Protein AF-A0A3N7D9S9-F1 (afdb_monomer_lite)

pLDDT: mean 86.68, std 9.97, range [46.12, 95.38]

Radius of gyration: 13.09 Å; chains: 1; bounding box: 34×27×30 Å

Secondary structure (DSSP, 8-state):
-PPPPHHHHHHHHHHHHHHHGGGT-EEEEETTTEEEEE--TT---SSHHHHHHHHHHHHHHHT---SS-EEEEEE-SS-EEEEEEEPPPPGGGG-

Structure (mmCIF, N/CA/C/O backbone):
data_AF-A0A3N7D9S9-F1
#
_entry.id   AF-A0A3N7D9S9-F1
#
loop_
_atom_site.group_PDB
_atom_site.id
_atom_site.type_symbol
_atom_site.label_atom_id
_atom_site.label_alt_id
_atom_site.label_comp_id
_atom_site.label_asym_id
_atom_site.label_entity_id
_atom_site.label_seq_id
_atom_site.pdbx_PDB_ins_code
_atom_site.Cartn_x
_atom_site.Cartn_y
_atom_site.Cartn_z
_atom_site.occupancy
_atom_site.B_iso_or_equiv
_atom_site.auth_seq_id
_atom_site.auth_comp_id
_atom_site.auth_asym_id
_atom_site.auth_atom_id
_atom_site.pdbx_PDB_model_num
ATOM 1 N N . MET A 1 1 ? 1.285 7.368 17.384 1.00 58.84 1 MET A N 1
ATOM 2 C CA . MET A 1 1 ? 0.353 7.097 16.270 1.00 58.84 1 MET A CA 1
ATOM 3 C C . MET A 1 1 ? -0.915 6.494 16.847 1.00 58.84 1 MET A C 1
ATOM 5 O O . MET A 1 1 ? -0.811 5.582 17.662 1.00 58.84 1 MET A O 1
ATOM 9 N N . ALA A 1 2 ? -2.090 7.019 16.498 1.00 67.75 2 ALA A N 1
ATOM 10 C CA . ALA A 1 2 ? -3.350 6.362 16.845 1.00 67.75 2 ALA A CA 1
ATOM 11 C C . ALA A 1 2 ? -3.421 5.004 16.124 1.00 67.75 2 ALA A C 1
ATOM 13 O O . ALA A 1 2 ? -3.035 4.913 14.962 1.00 67.75 2 ALA A O 1
ATOM 14 N N . LYS A 1 3 ? -3.853 3.939 16.805 1.00 74.75 3 LYS A N 1
ATOM 15 C CA . LYS A 1 3 ? -3.939 2.599 16.205 1.00 74.75 3 LYS A CA 1
ATOM 16 C C . LYS A 1 3 ? -5.221 2.497 15.373 1.00 74.75 3 LYS A C 1
ATOM 18 O O . LYS A 1 3 ? -6.311 2.723 15.896 1.00 74.75 3 LYS A O 1
ATOM 23 N N . ILE A 1 4 ? -5.083 2.146 14.098 1.00 79.56 4 ILE A N 1
ATOM 24 C CA . ILE A 1 4 ? -6.190 1.738 13.234 1.00 79.56 4 ILE A CA 1
ATOM 25 C C . ILE A 1 4 ? -6.643 0.354 13.706 1.00 79.56 4 ILE A C 1
ATOM 27 O O . ILE A 1 4 ? -5.827 -0.476 14.115 1.00 79.56 4 ILE A O 1
ATOM 31 N N . THR A 1 5 ? -7.946 0.078 13.690 1.00 83.31 5 THR A N 1
ATOM 32 C CA . THR A 1 5 ? -8.408 -1.272 14.042 1.00 83.31 5 THR A CA 1
ATOM 33 C C . THR A 1 5 ? -7.905 -2.290 13.015 1.00 83.31 5 THR A C 1
ATOM 35 O O . THR A 1 5 ? -7.780 -1.983 11.830 1.00 83.31 5 THR A O 1
ATOM 38 N N . ALA A 1 6 ? -7.661 -3.535 13.436 1.00 81.56 6 ALA A N 1
ATOM 39 C CA . ALA A 1 6 ? -7.216 -4.590 12.519 1.00 81.56 6 ALA A CA 1
ATOM 40 C C . ALA A 1 6 ? -8.184 -4.782 11.331 1.00 81.56 6 ALA A C 1
ATOM 42 O O . ALA A 1 6 ? -7.748 -5.012 10.206 1.00 81.56 6 ALA A O 1
ATOM 43 N N . ASN A 1 7 ? -9.493 -4.608 11.559 1.00 83.75 7 ASN A N 1
ATOM 44 C CA . ASN A 1 7 ? -10.514 -4.680 10.510 1.00 83.75 7 ASN A CA 1
ATOM 45 C C . ASN A 1 7 ? -10.422 -3.527 9.504 1.00 83.75 7 ASN A C 1
ATOM 47 O O . ASN A 1 7 ? -10.564 -3.755 8.301 1.00 83.75 7 ASN A O 1
ATOM 51 N N . GLU A 1 8 ? -10.195 -2.297 9.969 1.00 84.31 8 GLU A N 1
ATOM 52 C CA . GLU A 1 8 ? -9.979 -1.152 9.083 1.00 84.31 8 GLU A CA 1
ATOM 53 C C . GLU A 1 8 ? -8.708 -1.361 8.255 1.00 84.31 8 GLU A C 1
ATOM 55 O O . GLU A 1 8 ? -8.779 -1.275 7.031 1.00 84.31 8 GLU A O 1
ATOM 60 N N . LEU A 1 9 ? -7.587 -1.736 8.886 1.00 87.50 9 LEU A N 1
ATOM 61 C CA . LEU A 1 9 ? -6.318 -1.995 8.196 1.00 87.50 9 LEU A CA 1
ATOM 62 C C . LEU A 1 9 ? -6.455 -3.110 7.145 1.00 87.50 9 LEU A C 1
ATOM 64 O O . LEU A 1 9 ? -6.031 -2.937 6.003 1.00 87.50 9 LEU A O 1
ATOM 68 N N . ALA A 1 10 ? -7.116 -4.219 7.489 1.00 88.00 10 ALA A N 1
ATOM 69 C CA . ALA A 1 10 ? -7.398 -5.306 6.553 1.00 88.00 10 ALA A CA 1
ATOM 70 C C . ALA A 1 10 ? -8.303 -4.859 5.391 1.00 88.00 10 ALA A C 1
ATOM 72 O O . ALA A 1 10 ? -8.107 -5.279 4.251 1.00 88.00 10 ALA A O 1
ATOM 73 N N . THR A 1 11 ? -9.273 -3.978 5.653 1.00 89.25 11 THR A N 1
ATOM 74 C CA . THR A 1 11 ? -10.148 -3.412 4.614 1.00 89.25 11 THR A CA 1
ATOM 75 C C . THR A 1 11 ? -9.367 -2.519 3.655 1.00 89.25 11 THR A C 1
ATOM 77 O O . THR A 1 11 ? -9.538 -2.640 2.439 1.00 89.25 11 THR A O 1
ATOM 80 N N . VAL A 1 12 ? -8.490 -1.656 4.182 1.00 89.62 12 VAL A N 1
ATOM 81 C CA . VAL A 1 12 ? -7.597 -0.816 3.370 1.00 89.62 12 VAL A CA 1
ATOM 82 C C . VAL A 1 12 ? -6.721 -1.702 2.490 1.00 89.62 12 VAL A C 1
ATOM 84 O O . VAL A 1 12 ? -6.725 -1.557 1.269 1.00 89.62 12 VAL A O 1
ATOM 87 N N . ALA A 1 13 ? -6.040 -2.675 3.093 1.00 92.06 13 ALA A N 1
ATOM 88 C CA . ALA A 1 13 ? -5.141 -3.572 2.383 1.00 92.06 13 ALA A CA 1
ATOM 89 C C . ALA A 1 13 ? -5.850 -4.397 1.309 1.00 92.06 13 ALA A C 1
ATOM 91 O O . ALA A 1 13 ? -5.330 -4.522 0.207 1.00 92.06 13 ALA A O 1
ATOM 92 N N . LYS A 1 14 ? -7.065 -4.893 1.573 1.00 92.94 14 LYS A N 1
ATOM 93 C CA . LYS A 1 14 ? -7.858 -5.628 0.577 1.00 92.94 14 LYS A CA 1
ATOM 94 C C . LYS A 1 14 ? -8.178 -4.772 -0.648 1.00 92.94 14 LYS A C 1
ATOM 96 O O . LYS A 1 14 ? -8.105 -5.265 -1.771 1.00 92.94 14 LYS A O 1
ATOM 101 N N . LYS A 1 15 ? -8.536 -3.501 -0.448 1.00 93.56 15 LYS A N 1
ATOM 102 C CA . LYS A 1 15 ? -8.800 -2.583 -1.563 1.00 93.56 15 LYS A CA 1
ATOM 103 C C . LYS A 1 15 ? -7.528 -2.263 -2.346 1.00 93.56 15 LYS A C 1
ATOM 105 O O . LYS A 1 15 ? -7.563 -2.282 -3.571 1.00 93.56 15 LYS A O 1
ATOM 110 N N . ILE A 1 16 ? -6.421 -2.013 -1.645 1.00 94.31 16 ILE A N 1
ATOM 111 C CA . ILE A 1 16 ? -5.119 -1.762 -2.277 1.00 94.31 16 ILE A CA 1
ATOM 112 C C . ILE A 1 16 ? -4.695 -2.976 -3.093 1.00 94.31 16 ILE A C 1
ATOM 114 O O . ILE A 1 16 ? -4.383 -2.819 -4.264 1.00 94.31 16 ILE A O 1
ATOM 118 N N . MET A 1 17 ? -4.783 -4.180 -2.525 1.00 94.88 17 MET A N 1
ATOM 119 C CA . MET A 1 17 ? -4.481 -5.435 -3.214 1.00 94.88 17 MET A CA 1
ATOM 120 C C . MET A 1 17 ? -5.285 -5.576 -4.509 1.00 94.88 17 MET A C 1
ATOM 122 O O . MET A 1 17 ? -4.717 -5.916 -5.538 1.00 94.88 17 MET A O 1
ATOM 126 N N . GLY A 1 18 ? -6.581 -5.248 -4.497 1.00 94.06 18 GLY A N 1
ATOM 127 C CA . GLY A 1 18 ? -7.402 -5.258 -5.711 1.00 94.06 18 GLY A CA 1
ATOM 128 C C . GLY A 1 18 ? -6.938 -4.270 -6.790 1.00 94.06 18 GLY A C 1
ATOM 129 O O . GLY A 1 18 ? -7.038 -4.579 -7.972 1.00 94.06 18 GLY A O 1
ATOM 130 N N . LEU A 1 19 ? -6.414 -3.104 -6.399 1.00 93.88 19 LEU A N 1
ATOM 131 C CA . LEU A 1 19 ? -5.893 -2.094 -7.325 1.00 93.88 19 LEU A CA 1
ATOM 132 C C . LEU A 1 19 ? -4.522 -2.477 -7.897 1.00 93.88 19 LEU A C 1
ATOM 134 O O . LEU A 1 19 ? -4.271 -2.264 -9.085 1.00 93.88 19 LEU A O 1
ATOM 138 N N . VAL A 1 20 ? -3.629 -2.991 -7.047 1.00 93.06 20 VAL A N 1
ATOM 139 C CA . VAL A 1 20 ? -2.217 -3.189 -7.398 1.00 93.06 20 VAL A CA 1
ATOM 140 C C . VAL A 1 20 ? -1.900 -4.581 -7.944 1.00 93.06 20 VAL A C 1
ATOM 142 O O . VAL A 1 20 ? -0.835 -4.765 -8.522 1.00 93.06 20 VAL A O 1
ATOM 145 N N . ALA A 1 21 ? -2.833 -5.537 -7.845 1.00 92.25 21 ALA A N 1
ATOM 146 C CA . ALA A 1 21 ? -2.660 -6.893 -8.373 1.00 92.25 21 ALA A CA 1
ATOM 147 C C . ALA A 1 21 ? -2.363 -6.934 -9.881 1.00 92.25 21 ALA A C 1
ATOM 149 O O . ALA A 1 21 ? -1.651 -7.818 -10.335 1.00 92.25 21 ALA A O 1
ATOM 150 N N . GLN A 1 22 ? -2.870 -5.973 -10.659 1.00 90.81 22 GLN A N 1
ATOM 151 C CA . GLN A 1 22 ? -2.581 -5.871 -12.098 1.00 90.81 22 GLN A CA 1
ATOM 152 C C . GLN A 1 22 ? -1.121 -5.500 -12.417 1.00 90.81 22 GLN A C 1
ATOM 154 O O . GLN A 1 22 ? -0.724 -5.550 -13.576 1.00 90.81 22 GLN A O 1
ATOM 159 N N . PHE A 1 23 ? -0.356 -5.082 -11.406 1.00 91.50 23 PHE A N 1
ATOM 160 C CA . PHE A 1 23 ? 1.054 -4.712 -11.512 1.00 91.50 23 PHE A CA 1
ATOM 161 C C . PHE A 1 23 ? 1.971 -5.725 -10.814 1.00 91.50 23 PHE A C 1
ATOM 163 O O . PHE A 1 23 ? 3.102 -5.377 -10.496 1.00 91.50 23 PHE A O 1
ATOM 170 N N . ASP A 1 24 ? 1.468 -6.923 -10.491 1.00 92.94 24 ASP A N 1
ATOM 171 C CA . ASP A 1 24 ? 2.210 -7.974 -9.777 1.00 92.94 24 ASP A CA 1
ATOM 172 C C . ASP A 1 24 ? 2.801 -7.523 -8.422 1.00 92.94 24 ASP A C 1
ATOM 174 O O . ASP A 1 24 ? 3.791 -8.065 -7.933 1.00 92.94 24 ASP A O 1
ATOM 178 N N . ILE A 1 25 ? 2.166 -6.535 -7.778 1.00 94.69 25 ILE A N 1
ATOM 179 C CA . ILE A 1 25 ? 2.545 -6.052 -6.445 1.00 94.69 25 ILE A CA 1
ATOM 180 C C . ILE A 1 25 ? 1.806 -6.865 -5.378 1.00 94.69 25 ILE A C 1
ATOM 182 O O . ILE A 1 25 ? 0.571 -6.875 -5.333 1.00 94.69 25 ILE A O 1
ATOM 186 N N . GLU A 1 26 ? 2.545 -7.480 -4.452 1.00 94.31 26 GLU A N 1
ATOM 187 C CA . GLU A 1 26 ? 1.937 -8.122 -3.281 1.00 94.31 26 GLU A CA 1
ATOM 188 C C . GLU A 1 26 ? 1.730 -7.123 -2.142 1.00 94.31 26 GLU A C 1
ATOM 190 O O . GLU A 1 26 ? 2.577 -6.272 -1.868 1.00 94.31 26 GLU A O 1
ATOM 195 N N . VAL A 1 27 ? 0.625 -7.275 -1.411 1.00 95.19 27 VAL A N 1
ATOM 196 C CA . VAL A 1 27 ? 0.293 -6.436 -0.255 1.00 95.19 27 VAL A CA 1
ATOM 197 C C . VAL A 1 27 ? 0.343 -7.269 1.017 1.00 95.19 27 VAL A C 1
ATOM 199 O O . VAL A 1 27 ? -0.343 -8.284 1.137 1.00 95.19 27 VAL A O 1
ATOM 202 N N . LYS A 1 28 ? 1.115 -6.811 2.001 1.00 93.06 28 LYS A N 1
ATOM 203 C CA . LYS A 1 28 ? 1.176 -7.375 3.353 1.00 93.06 28 LYS A CA 1
ATOM 204 C C . LYS A 1 28 ? 0.794 -6.301 4.365 1.00 93.06 28 LYS A C 1
ATOM 206 O O . LYS A 1 28 ? 1.000 -5.114 4.133 1.00 93.06 28 LYS A O 1
ATOM 211 N N . VAL A 1 29 ? 0.233 -6.716 5.495 1.00 91.81 29 VAL A N 1
ATOM 212 C CA . VAL A 1 29 ? -0.125 -5.812 6.596 1.00 91.81 29 VAL A CA 1
ATOM 213 C C . VAL A 1 29 ? 0.626 -6.191 7.855 1.00 91.81 29 VAL A C 1
ATOM 215 O O . VAL A 1 29 ? 0.825 -7.373 8.127 1.00 91.81 29 VAL A O 1
ATOM 218 N N . SER A 1 30 ? 1.013 -5.187 8.634 1.00 87.50 30 SER A N 1
ATOM 219 C CA . SER A 1 30 ? 1.571 -5.377 9.968 1.00 87.50 30 SER A CA 1
ATOM 220 C C . SER A 1 30 ? 0.983 -4.359 10.937 1.00 87.50 30 SER A C 1
ATOM 222 O O . SER A 1 30 ? 0.675 -3.223 10.574 1.00 87.50 30 SER A O 1
ATOM 224 N N . GLU A 1 31 ? 0.832 -4.769 12.193 1.00 82.50 31 GLU A N 1
ATOM 225 C CA . GLU A 1 31 ? 0.456 -3.854 13.265 1.00 82.50 31 GLU A CA 1
ATOM 226 C C . GLU A 1 31 ? 1.608 -2.874 13.589 1.00 82.50 31 GLU A C 1
ATOM 228 O O . GLU A 1 31 ? 2.775 -3.242 13.434 1.00 82.50 31 GLU A O 1
ATOM 233 N N . PRO A 1 32 ? 1.308 -1.649 14.074 1.00 79.50 32 PRO A N 1
ATOM 234 C CA . PRO A 1 32 ? -0.037 -1.116 14.293 1.00 79.50 32 PRO A CA 1
ATOM 235 C C . PRO A 1 32 ? -0.729 -0.647 13.004 1.00 79.50 32 PRO A C 1
ATOM 237 O O . PRO A 1 32 ? -1.899 -0.971 12.841 1.00 79.50 32 PRO A O 1
ATOM 240 N N . ASN A 1 33 ? -0.033 0.043 12.091 1.00 88.38 33 ASN A N 1
ATOM 241 C CA . ASN A 1 33 ? -0.621 0.676 10.900 1.00 88.38 33 ASN A CA 1
ATOM 242 C C . ASN A 1 33 ? 0.331 0.603 9.689 1.00 88.38 33 ASN A C 1
ATOM 244 O O . ASN A 1 33 ? 0.649 1.632 9.094 1.00 88.38 33 ASN A O 1
ATOM 248 N N . VAL A 1 34 ? 0.842 -0.582 9.353 1.00 92.19 34 VAL A N 1
ATOM 249 C CA . VAL A 1 34 ? 1.812 -0.741 8.259 1.00 92.19 34 VAL A CA 1
ATOM 250 C C . VAL A 1 34 ? 1.188 -1.510 7.098 1.00 92.19 34 VAL A C 1
ATOM 252 O O . VAL A 1 34 ? 0.637 -2.596 7.291 1.00 92.19 34 VAL A O 1
ATOM 255 N N . ILE A 1 35 ? 1.316 -0.965 5.888 1.00 93.81 35 ILE A N 1
ATOM 256 C CA . ILE A 1 35 ? 1.040 -1.640 4.617 1.00 93.81 35 ILE A CA 1
ATOM 257 C C . ILE A 1 35 ? 2.361 -1.788 3.876 1.00 93.81 35 ILE A C 1
ATOM 259 O O . ILE A 1 35 ? 2.963 -0.812 3.440 1.00 93.81 35 ILE A O 1
ATOM 263 N N . ALA A 1 36 ? 2.815 -3.023 3.735 1.00 94.81 36 ALA A N 1
ATOM 264 C CA . ALA A 1 36 ? 4.036 -3.339 3.026 1.00 94.81 36 ALA A CA 1
ATOM 265 C C . ALA A 1 36 ? 3.693 -3.798 1.599 1.00 94.81 36 ALA A C 1
ATOM 267 O O . ALA A 1 36 ? 2.844 -4.669 1.412 1.00 94.81 36 ALA A O 1
ATOM 268 N N . LEU A 1 37 ? 4.353 -3.211 0.605 1.00 95.38 37 LEU A N 1
ATOM 269 C CA . LEU A 1 37 ? 4.195 -3.497 -0.815 1.00 95.38 37 LEU A CA 1
ATOM 270 C C . LEU A 1 37 ? 5.464 -4.168 -1.338 1.00 95.38 37 LEU A C 1
ATOM 272 O O . LEU A 1 37 ? 6.535 -3.553 -1.327 1.00 95.38 37 LEU A O 1
ATOM 276 N N . LEU A 1 38 ? 5.336 -5.422 -1.777 1.00 95.25 38 LEU A N 1
ATOM 277 C CA . LEU A 1 38 ? 6.404 -6.123 -2.481 1.00 95.25 38 LEU A CA 1
ATOM 278 C C . LEU A 1 38 ? 6.374 -5.686 -3.941 1.00 95.25 38 LEU A C 1
ATOM 280 O O . LEU A 1 38 ? 5.405 -5.951 -4.650 1.00 95.25 38 LEU A O 1
ATOM 284 N N . ILE A 1 39 ? 7.425 -5.003 -4.364 1.00 94.94 39 ILE A N 1
ATOM 285 C CA . ILE A 1 39 ? 7.550 -4.421 -5.695 1.00 94.94 39 ILE A CA 1
ATOM 286 C C . ILE A 1 39 ? 8.288 -5.416 -6.595 1.00 94.94 39 ILE A C 1
ATOM 288 O O . ILE A 1 39 ? 9.346 -5.903 -6.184 1.00 94.94 39 ILE A O 1
ATOM 292 N N . PRO A 1 40 ? 7.767 -5.728 -7.794 1.00 93.75 40 PRO A N 1
ATOM 293 C CA . PRO A 1 40 ? 8.440 -6.637 -8.710 1.00 93.75 40 PRO A CA 1
ATOM 294 C C . PRO A 1 40 ? 9.723 -6.007 -9.273 1.00 93.75 40 PRO A C 1
ATOM 296 O O . PRO A 1 40 ? 9.908 -4.786 -9.269 1.00 93.75 40 PRO A O 1
ATOM 299 N N . ASP A 1 41 ? 10.649 -6.845 -9.737 1.00 89.69 41 ASP A N 1
ATOM 300 C CA . ASP A 1 41 ? 11.985 -6.397 -10.151 1.00 89.69 41 ASP A CA 1
ATOM 301 C C . ASP A 1 41 ? 11.976 -5.478 -11.380 1.00 89.69 41 ASP A C 1
ATOM 303 O O . ASP A 1 41 ? 12.860 -4.624 -11.521 1.00 89.69 41 ASP A O 1
ATOM 307 N N . ASP A 1 42 ? 10.965 -5.624 -12.235 1.00 89.19 42 ASP A N 1
ATOM 308 C CA . ASP A 1 42 ? 10.726 -4.831 -13.442 1.00 89.19 42 ASP A CA 1
ATOM 309 C C . ASP A 1 42 ? 10.114 -3.447 -13.157 1.00 89.19 42 ASP A C 1
ATOM 311 O O . ASP A 1 42 ? 10.100 -2.586 -14.039 1.00 89.19 42 ASP A O 1
ATOM 315 N N . MET A 1 43 ? 9.681 -3.189 -11.918 1.00 89.88 43 MET A N 1
ATOM 316 C CA . MET A 1 43 ? 9.200 -1.888 -11.466 1.00 89.88 43 MET A CA 1
ATOM 317 C C . MET A 1 43 ? 10.259 -1.164 -10.630 1.00 89.88 43 MET A C 1
ATOM 319 O O . MET A 1 43 ? 10.713 -1.651 -9.593 1.00 89.88 43 MET A O 1
ATOM 323 N N . SER A 1 44 ? 10.623 0.051 -11.038 1.00 86.38 44 SER A N 1
ATOM 324 C CA . SER A 1 44 ? 11.584 0.898 -10.324 1.00 86.38 44 SER A CA 1
ATOM 325 C C . SER A 1 44 ? 10.984 2.245 -9.938 1.00 86.38 44 SER A C 1
ATOM 327 O O . SER A 1 44 ? 10.363 2.915 -10.764 1.00 86.38 44 SER A O 1
ATOM 329 N N . PHE A 1 45 ? 11.255 2.687 -8.711 1.00 88.62 45 PHE A N 1
ATOM 330 C CA . PHE A 1 45 ? 11.025 4.067 -8.298 1.00 88.62 45 PHE A CA 1
ATOM 331 C C . PHE A 1 45 ? 12.314 4.868 -8.472 1.00 88.62 45 PHE A C 1
ATOM 333 O O . PHE A 1 45 ? 13.364 4.463 -7.981 1.00 88.62 45 PHE A O 1
ATOM 340 N N . ASN A 1 46 ? 12.232 5.999 -9.174 1.00 85.75 46 ASN A N 1
ATOM 341 C CA . ASN A 1 46 ? 13.404 6.832 -9.460 1.00 85.75 46 ASN A CA 1
ATOM 342 C C . ASN A 1 46 ? 13.924 7.561 -8.213 1.00 85.75 46 ASN A C 1
ATOM 344 O O . ASN A 1 46 ? 15.123 7.800 -8.093 1.00 85.75 46 ASN A O 1
ATOM 348 N N . ASP A 1 47 ? 13.021 7.933 -7.306 1.00 89.75 47 ASP A N 1
ATOM 349 C CA . ASP A 1 47 ? 13.324 8.664 -6.083 1.00 89.75 47 ASP A CA 1
ATOM 350 C C . ASP A 1 47 ? 12.213 8.493 -5.028 1.00 89.75 47 ASP A C 1
ATOM 352 O O . ASP A 1 47 ? 11.163 7.884 -5.261 1.00 89.75 47 ASP A O 1
ATOM 356 N N . GLN A 1 48 ? 12.443 9.074 -3.850 1.00 88.94 48 GLN A N 1
ATOM 357 C CA . GLN A 1 48 ? 11.490 9.079 -2.741 1.00 88.94 48 GLN A CA 1
A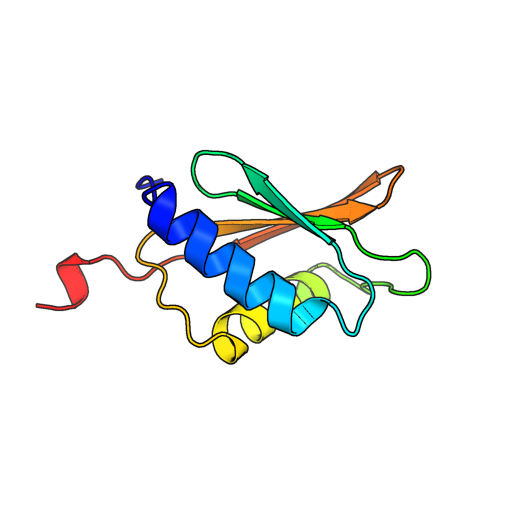TOM 358 C C . GLN A 1 48 ? 10.185 9.831 -3.069 1.00 88.94 48 GLN A C 1
ATOM 360 O O . GLN A 1 48 ? 9.132 9.520 -2.504 1.00 88.94 48 GLN A O 1
ATOM 365 N N . ALA A 1 49 ? 10.221 10.817 -3.972 1.00 91.00 49 ALA A N 1
ATOM 366 C CA . ALA A 1 49 ? 9.034 11.571 -4.362 1.00 91.00 49 ALA A CA 1
ATOM 367 C C . ALA A 1 49 ? 8.084 10.698 -5.196 1.00 91.00 49 ALA A C 1
ATOM 369 O O . ALA A 1 49 ? 6.877 10.722 -4.962 1.00 91.00 49 ALA A O 1
ATOM 370 N N . ALA A 1 50 ? 8.621 9.858 -6.083 1.00 91.56 50 ALA A N 1
ATOM 371 C CA . ALA A 1 50 ? 7.860 8.871 -6.840 1.00 91.56 50 ALA A CA 1
ATOM 372 C C . ALA A 1 50 ? 7.202 7.829 -5.921 1.00 91.56 50 ALA A C 1
ATOM 374 O O . ALA A 1 50 ? 6.028 7.513 -6.105 1.00 91.56 50 ALA A O 1
ATOM 375 N N . ILE A 1 51 ? 7.917 7.346 -4.897 1.00 92.56 51 ILE A N 1
ATOM 376 C CA . ILE A 1 51 ? 7.363 6.433 -3.878 1.00 92.56 51 ILE A CA 1
ATOM 377 C C . ILE A 1 51 ? 6.200 7.102 -3.128 1.00 92.56 51 ILE A C 1
ATOM 379 O O . ILE A 1 51 ? 5.130 6.515 -2.951 1.00 92.56 51 ILE A O 1
ATOM 383 N N . THR A 1 52 ? 6.394 8.357 -2.716 1.00 91.81 52 THR A N 1
ATOM 384 C CA . THR A 1 52 ? 5.385 9.145 -1.992 1.00 91.81 52 THR A CA 1
ATOM 385 C C . THR A 1 52 ? 4.139 9.378 -2.835 1.00 91.81 52 THR A C 1
ATOM 387 O O . THR A 1 52 ? 3.021 9.155 -2.365 1.00 91.81 52 THR A O 1
ATOM 390 N N . GLU A 1 53 ? 4.315 9.786 -4.090 1.00 92.19 53 GLU A N 1
ATOM 391 C CA . GLU A 1 53 ? 3.193 10.033 -4.988 1.00 92.19 53 GLU A CA 1
ATOM 392 C C . GLU A 1 53 ? 2.458 8.736 -5.328 1.00 92.19 53 GLU A C 1
ATOM 394 O O . GLU A 1 53 ? 1.230 8.723 -5.327 1.00 92.19 53 GLU A O 1
ATOM 399 N N . PHE A 1 54 ? 3.172 7.624 -5.520 1.00 92.75 54 PHE A N 1
ATOM 400 C CA . PHE A 1 54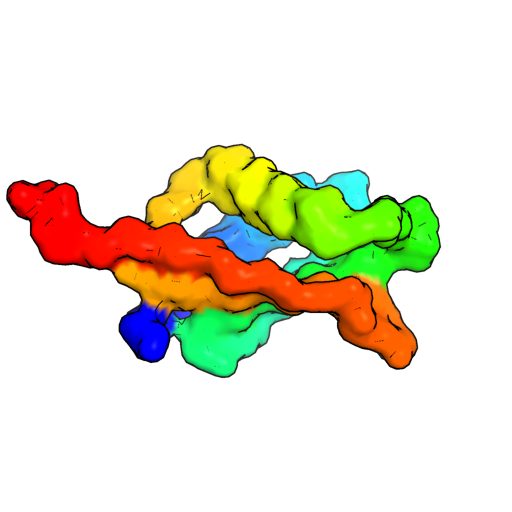 ? 2.547 6.319 -5.713 1.00 92.75 54 PHE A CA 1
ATOM 401 C C . PHE A 1 54 ? 1.672 5.929 -4.515 1.00 92.75 54 PHE A C 1
ATOM 403 O O . PHE A 1 54 ? 0.498 5.604 -4.697 1.00 92.75 54 PHE A O 1
ATOM 410 N N . ALA A 1 55 ? 2.195 6.022 -3.286 1.00 92.31 55 ALA A N 1
ATOM 411 C CA . ALA A 1 55 ? 1.435 5.717 -2.071 1.00 92.31 55 ALA A CA 1
ATOM 412 C C . ALA A 1 55 ? 0.160 6.578 -1.966 1.00 92.31 55 ALA A C 1
ATOM 414 O O . ALA A 1 55 ? -0.930 6.078 -1.670 1.00 92.31 55 ALA A O 1
ATOM 415 N N . ARG A 1 56 ? 0.283 7.878 -2.270 1.00 89.75 56 ARG A N 1
ATOM 416 C CA . ARG A 1 56 ? -0.832 8.832 -2.263 1.00 89.75 56 ARG A CA 1
ATOM 417 C C . ARG A 1 56 ? -1.886 8.486 -3.316 1.00 89.75 56 ARG A C 1
ATOM 419 O O . ARG A 1 56 ? -3.073 8.456 -2.998 1.00 89.75 56 ARG A O 1
ATOM 426 N N . GLN A 1 57 ? -1.468 8.200 -4.548 1.00 90.94 57 GLN A N 1
ATOM 427 C CA . GLN A 1 57 ? -2.362 7.839 -5.652 1.00 90.94 57 GLN A CA 1
ATOM 428 C C . GLN A 1 57 ? -3.087 6.522 -5.391 1.00 90.94 57 GLN A C 1
ATOM 430 O O . GLN A 1 57 ? -4.292 6.432 -5.631 1.00 90.94 57 GLN A O 1
ATOM 435 N N . VAL A 1 58 ? -2.393 5.526 -4.835 1.00 91.38 58 VAL A N 1
ATOM 436 C CA . VAL A 1 58 ? -3.002 4.262 -4.411 1.00 91.38 58 VAL A CA 1
ATOM 437 C C . VAL A 1 58 ? -4.130 4.527 -3.419 1.00 91.38 58 VAL A C 1
ATOM 439 O O . VAL A 1 58 ? -5.253 4.084 -3.661 1.00 91.38 58 VAL A O 1
ATOM 442 N N . LEU A 1 59 ? -3.875 5.295 -2.351 1.00 88.19 59 LEU A N 1
ATOM 443 C CA . LEU A 1 59 ? -4.895 5.619 -1.347 1.00 88.19 59 LEU A CA 1
ATOM 444 C C . LEU A 1 59 ? -6.088 6.392 -1.916 1.00 88.19 59 LEU A C 1
ATOM 446 O O . LEU A 1 59 ? -7.237 6.058 -1.612 1.00 88.19 59 LEU A O 1
ATOM 450 N N . LEU A 1 60 ? -5.825 7.403 -2.746 1.00 87.12 60 LEU A N 1
ATOM 451 C CA . LEU A 1 60 ? -6.874 8.189 -3.397 1.00 87.12 60 LEU A CA 1
ATOM 452 C C . LEU A 1 60 ? -7.750 7.310 -4.289 1.00 87.12 60 LEU A C 1
ATOM 454 O O . LEU A 1 60 ? -8.975 7.394 -4.229 1.00 87.12 60 LEU A O 1
ATOM 458 N N . THR A 1 61 ? -7.131 6.421 -5.064 1.00 88.88 61 THR A N 1
ATOM 459 C CA . THR A 1 61 ? -7.834 5.553 -6.014 1.00 88.88 61 THR A CA 1
ATOM 460 C C . THR A 1 61 ? -8.704 4.514 -5.309 1.00 88.88 61 THR A C 1
ATOM 462 O O . THR A 1 61 ? -9.820 4.244 -5.748 1.00 88.88 61 THR A O 1
ATOM 465 N N . VAL A 1 62 ? -8.256 3.956 -4.177 1.00 88.19 62 VAL A N 1
ATOM 466 C CA . VAL A 1 62 ? -9.087 3.019 -3.392 1.00 88.19 62 VAL A CA 1
ATOM 467 C C . VAL A 1 62 ? -10.220 3.706 -2.612 1.00 88.19 62 VAL A C 1
ATOM 469 O O . VAL A 1 62 ? -11.088 3.023 -2.044 1.00 88.19 62 VAL A O 1
ATOM 472 N N . GLY A 1 63 ? -10.217 5.043 -2.560 1.00 82.44 63 GLY A N 1
ATOM 473 C CA . GLY A 1 63 ? -11.237 5.853 -1.895 1.00 82.44 63 GLY A CA 1
ATOM 474 C C . GLY A 1 63 ? -11.348 5.553 -0.401 1.00 82.44 63 GLY A C 1
ATOM 475 O O . GLY A 1 63 ? -12.453 5.454 0.140 1.00 82.44 63 GLY A O 1
ATOM 476 N N . VAL A 1 64 ? -10.220 5.298 0.264 1.00 78.88 64 VAL A N 1
ATOM 477 C CA . VAL A 1 64 ? -10.187 4.985 1.696 1.00 78.88 64 VAL A CA 1
ATOM 478 C C . VAL A 1 64 ? -9.861 6.240 2.487 1.00 78.88 64 VAL A C 1
ATOM 480 O O . VAL A 1 64 ? -8.838 6.877 2.265 1.00 78.88 64 VAL A O 1
ATOM 483 N N . HIS A 1 65 ? -10.715 6.549 3.459 1.00 74.56 65 HIS A N 1
ATOM 484 C CA . HIS A 1 65 ? -10.434 7.571 4.456 1.00 74.56 65 HIS A CA 1
ATOM 485 C C . HIS A 1 65 ? -9.673 6.918 5.606 1.00 74.56 65 HIS A C 1
ATOM 487 O O . HIS A 1 65 ? -10.194 6.023 6.273 1.00 74.56 65 HIS A O 1
ATOM 493 N N . ILE A 1 66 ? -8.430 7.342 5.809 1.00 75.44 66 ILE A N 1
ATOM 494 C CA . ILE A 1 66 ? -7.626 6.945 6.961 1.00 75.44 66 ILE A CA 1
ATOM 495 C C . ILE A 1 66 ? -7.775 8.000 8.056 1.00 75.44 66 ILE A C 1
ATOM 497 O O . ILE A 1 66 ? -7.633 9.196 7.805 1.00 75.44 66 ILE A O 1
ATOM 501 N N . TYR A 1 67 ? -8.072 7.548 9.274 1.00 78.75 67 TYR A N 1
ATOM 502 C CA . TYR A 1 67 ? -8.245 8.422 10.440 1.00 78.75 67 TYR A CA 1
ATOM 503 C C . TYR A 1 67 ? -7.078 8.366 11.430 1.00 78.75 67 TYR A C 1
ATOM 505 O O . TYR A 1 67 ? -7.163 8.850 12.558 1.00 78.75 67 TYR A O 1
ATOM 513 N N . ALA A 1 68 ? -5.997 7.717 11.011 1.00 83.19 68 ALA A N 1
ATOM 514 C CA . ALA A 1 68 ? -4.730 7.663 11.706 1.00 83.19 68 ALA A CA 1
ATOM 515 C C . ALA A 1 68 ? -3.604 7.564 10.675 1.00 83.19 68 ALA A C 1
ATOM 517 O O . ALA A 1 68 ? -3.855 7.251 9.509 1.00 83.19 68 ALA A O 1
ATOM 518 N N . ASP A 1 69 ? -2.376 7.808 11.121 1.00 89.50 69 ASP A N 1
ATOM 519 C CA . ASP A 1 69 ? -1.186 7.661 10.288 1.00 89.50 69 ASP A CA 1
ATOM 520 C C . ASP A 1 69 ? -1.046 6.223 9.781 1.00 89.50 69 ASP A C 1
ATOM 522 O O . ASP A 1 69 ? -1.111 5.274 10.568 1.00 89.50 69 ASP A O 1
ATOM 526 N N . LEU A 1 70 ? -0.823 6.077 8.479 1.00 90.12 70 LEU A N 1
ATOM 527 C CA . LEU A 1 70 ? -0.606 4.808 7.796 1.00 90.12 70 LEU A CA 1
ATOM 528 C C . LEU A 1 70 ? 0.792 4.811 7.180 1.00 90.12 70 LEU A C 1
ATOM 530 O O . LEU A 1 70 ? 1.108 5.673 6.361 1.00 90.12 70 LEU A O 1
ATOM 534 N N . GLU A 1 71 ? 1.628 3.858 7.571 1.00 93.94 71 GLU A N 1
ATOM 535 C CA . GLU A 1 71 ? 2.964 3.698 7.008 1.00 93.94 71 GLU A CA 1
ATOM 536 C C . GLU A 1 71 ? 2.928 2.730 5.826 1.00 93.94 71 GLU A C 1
ATOM 538 O O . GLU A 1 71 ? 2.492 1.586 5.946 1.00 93.94 71 GLU A O 1
ATOM 543 N N . PHE A 1 72 ? 3.414 3.193 4.682 1.00 94.62 72 PHE A N 1
ATOM 544 C CA . PHE A 1 72 ? 3.683 2.385 3.508 1.00 94.62 72 PHE A CA 1
ATOM 545 C C . PHE A 1 72 ? 5.153 2.010 3.485 1.00 94.62 72 PHE A C 1
ATOM 547 O O . PHE A 1 72 ? 6.006 2.892 3.528 1.00 94.62 72 PHE A O 1
ATOM 554 N N . VAL A 1 73 ? 5.449 0.720 3.371 1.00 95.00 73 VAL A N 1
ATOM 555 C CA . VAL A 1 73 ? 6.817 0.213 3.230 1.00 95.00 73 VAL A CA 1
ATOM 556 C C . VAL A 1 73 ? 6.944 -0.465 1.879 1.00 95.00 73 VAL A C 1
ATOM 558 O O . VAL A 1 73 ? 6.186 -1.373 1.563 1.00 95.00 73 VAL A O 1
ATOM 561 N N . PHE A 1 74 ? 7.913 -0.040 1.086 1.00 94.75 74 PHE A N 1
ATOM 562 C CA . PHE A 1 74 ? 8.181 -0.563 -0.244 1.00 94.75 74 PHE A CA 1
ATOM 563 C C . PHE A 1 74 ? 9.427 -1.423 -0.167 1.00 94.75 74 PHE A C 1
ATOM 565 O O . PHE A 1 74 ? 10.467 -0.967 0.309 1.00 94.75 74 PHE A O 1
ATOM 572 N N . PHE A 1 75 ? 9.339 -2.667 -0.614 1.00 93.38 75 PHE A N 1
ATOM 573 C CA . PHE A 1 75 ? 10.456 -3.598 -0.535 1.00 93.38 75 PHE A C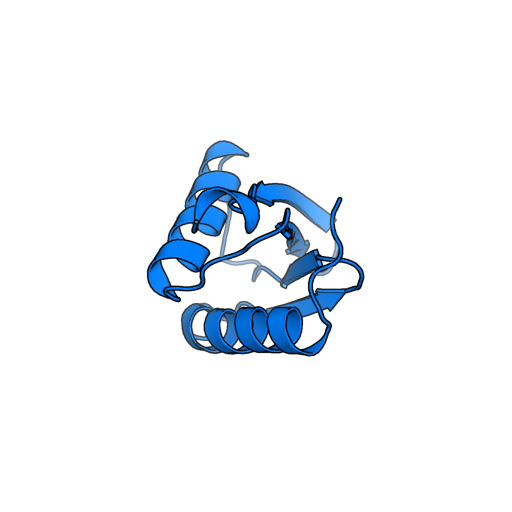A 1
ATOM 574 C C . PHE A 1 75 ? 10.485 -4.526 -1.743 1.00 93.38 75 PHE A C 1
ATOM 576 O O . PHE A 1 75 ? 9.476 -4.736 -2.410 1.00 93.38 75 PHE A O 1
ATOM 583 N N . ARG A 1 76 ? 11.665 -5.067 -2.017 1.00 92.06 76 ARG A N 1
ATOM 584 C CA . ARG A 1 76 ? 11.902 -6.206 -2.902 1.00 92.06 76 ARG A CA 1
ATOM 585 C C . ARG A 1 76 ? 12.277 -7.419 -2.060 1.00 92.06 76 ARG A C 1
ATOM 587 O O . ARG A 1 76 ? 12.372 -7.328 -0.836 1.00 92.06 76 ARG A O 1
ATOM 594 N N . ALA A 1 77 ? 12.497 -8.557 -2.709 1.00 85.50 77 ALA A N 1
ATOM 595 C CA . ALA A 1 77 ? 12.889 -9.787 -2.026 1.00 85.5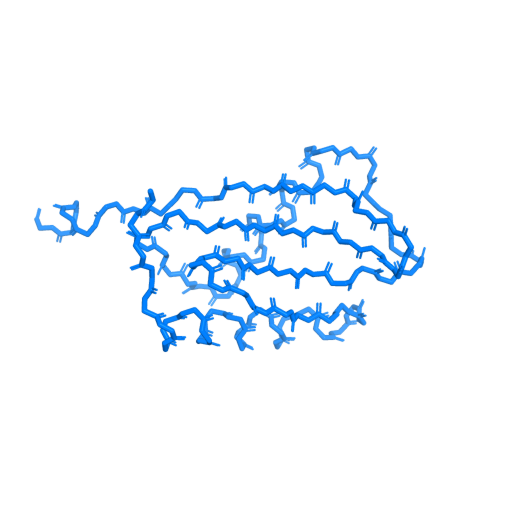0 77 ALA A CA 1
ATOM 596 C C . ALA A 1 77 ? 14.177 -9.637 -1.186 1.00 85.50 77 ALA A C 1
ATOM 598 O O . ALA A 1 77 ? 14.341 -10.343 -0.194 1.00 85.50 77 ALA A O 1
ATOM 599 N N . ASP A 1 78 ? 15.067 -8.718 -1.562 1.00 87.44 78 ASP A N 1
ATOM 600 C CA . ASP A 1 78 ? 16.411 -8.553 -1.007 1.00 87.44 78 ASP A CA 1
ATOM 601 C C . ASP A 1 78 ? 16.667 -7.200 -0.315 1.00 87.44 78 ASP A C 1
ATOM 603 O O . ASP A 1 78 ? 17.641 -7.080 0.431 1.00 87.44 78 ASP A O 1
ATOM 607 N N . MET A 1 79 ? 15.815 -6.186 -0.512 1.00 90.31 79 MET A N 1
ATOM 608 C CA . MET A 1 79 ? 16.037 -4.843 0.042 1.00 90.31 79 MET A CA 1
ATOM 609 C C . MET A 1 79 ? 14.758 -4.043 0.309 1.00 90.31 79 MET A C 1
ATOM 611 O O . MET A 1 79 ? 13.727 -4.234 -0.330 1.00 90.31 79 MET A O 1
ATOM 615 N N . VAL A 1 80 ? 14.849 -3.075 1.224 1.00 90.06 80 VAL A N 1
ATOM 616 C CA . VAL A 1 80 ? 13.824 -2.038 1.418 1.00 90.06 80 VAL A CA 1
ATOM 617 C C . VAL A 1 80 ? 14.113 -0.884 0.461 1.00 90.06 80 VAL A C 1
ATOM 619 O O . VAL A 1 80 ? 15.208 -0.329 0.473 1.00 90.06 80 VAL A O 1
ATOM 622 N N . LEU A 1 81 ? 13.126 -0.524 -0.358 1.00 90.44 81 LEU A N 1
ATOM 623 C CA . LEU A 1 81 ? 13.206 0.577 -1.321 1.00 90.44 81 LEU A CA 1
ATOM 624 C C . LEU A 1 81 ? 12.948 1.934 -0.662 1.00 90.44 81 LEU A C 1
ATOM 626 O O . LEU A 1 81 ? 13.497 2.946 -1.083 1.00 90.44 81 LEU A O 1
ATOM 630 N N . GLY A 1 82 ? 12.103 1.952 0.366 1.00 91.62 82 GLY A N 1
ATOM 631 C CA . GLY A 1 82 ? 11.769 3.153 1.120 1.00 91.62 82 GLY A CA 1
ATOM 632 C C . GLY A 1 82 ? 10.466 2.994 1.888 1.00 91.62 82 GLY A C 1
ATOM 633 O O . GLY A 1 82 ? 9.769 1.984 1.774 1.00 91.62 82 GLY A O 1
ATOM 634 N N . ASN A 1 83 ? 10.126 4.006 2.673 1.00 93.00 83 ASN A N 1
ATOM 635 C CA . ASN A 1 83 ? 8.864 4.077 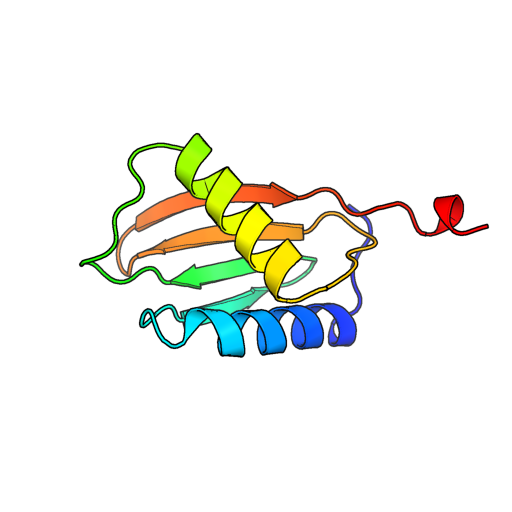3.392 1.00 93.00 83 ASN A CA 1
ATOM 636 C C . ASN A 1 83 ? 8.262 5.482 3.323 1.00 93.00 83 ASN A C 1
ATOM 638 O O . ASN A 1 83 ? 8.967 6.468 3.111 1.00 93.00 83 ASN A O 1
ATOM 642 N N . VAL A 1 84 ? 6.943 5.569 3.476 1.00 93.56 84 VAL A N 1
ATOM 643 C CA . VAL A 1 84 ? 6.179 6.820 3.450 1.00 93.56 84 VAL A CA 1
ATOM 644 C C . VAL A 1 84 ? 5.093 6.744 4.507 1.00 93.56 84 VAL A C 1
ATOM 646 O O . VAL A 1 84 ? 4.302 5.806 4.517 1.00 93.56 84 VAL A O 1
ATOM 649 N N . VAL A 1 85 ? 5.012 7.752 5.369 1.00 92.88 85 VAL A N 1
ATOM 650 C CA . VAL A 1 85 ? 3.895 7.891 6.306 1.00 92.88 85 VAL A CA 1
ATOM 651 C C . VAL A 1 85 ? 2.864 8.823 5.689 1.00 92.88 85 VAL A C 1
ATOM 653 O O . VAL A 1 85 ? 3.170 9.973 5.380 1.00 92.88 85 VAL A O 1
ATOM 656 N N . ILE A 1 86 ? 1.642 8.330 5.511 1.00 88.25 86 ILE A N 1
ATOM 657 C CA . ILE A 1 86 ? 0.507 9.148 5.094 1.00 88.25 86 ILE A CA 1
ATOM 658 C C . ILE A 1 86 ? -0.330 9.462 6.325 1.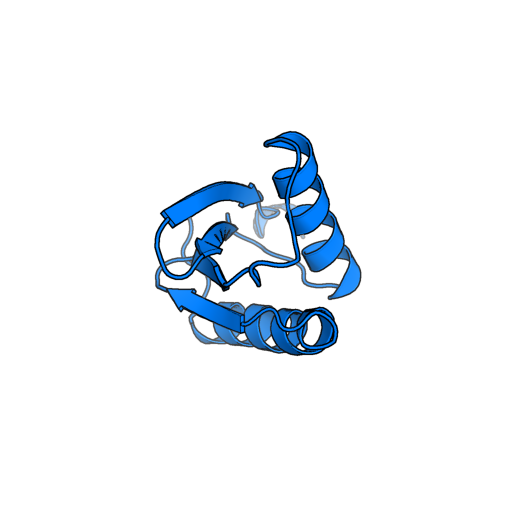00 88.25 86 ILE A C 1
ATOM 660 O O . ILE A 1 86 ? -0.837 8.563 6.998 1.00 88.25 86 ILE A O 1
ATOM 664 N N . HIS A 1 87 ? -0.467 10.752 6.610 1.00 87.12 87 HIS A N 1
ATOM 665 C CA . HIS A 1 87 ? -1.222 11.237 7.754 1.00 87.12 87 HIS A CA 1
ATOM 666 C C . HIS A 1 87 ? -2.723 11.107 7.513 1.00 87.12 87 HIS A C 1
ATOM 668 O O . HIS A 1 87 ? -3.252 11.591 6.509 1.00 87.12 87 HIS A O 1
ATOM 674 N N . GLY A 1 88 ? -3.406 10.447 8.445 1.00 78.81 88 GLY A N 1
ATOM 675 C CA . GLY A 1 88 ? -4.861 10.397 8.456 1.00 78.81 88 GLY A CA 1
ATOM 676 C C . GLY A 1 88 ? -5.479 11.692 8.975 1.00 78.81 88 GLY A C 1
ATOM 677 O O . GLY A 1 88 ? -4.832 12.469 9.676 1.00 78.81 88 GLY A O 1
ATOM 678 N N . LEU A 1 89 ? -6.755 11.909 8.663 1.00 75.25 89 LEU A N 1
ATOM 679 C CA . LEU A 1 89 ? -7.519 13.010 9.247 1.00 75.25 89 LEU A CA 1
ATOM 680 C C . LEU A 1 89 ? -7.952 12.618 10.667 1.00 75.25 89 LEU A C 1
ATOM 682 O O . LEU A 1 89 ? -8.577 11.569 10.830 1.00 75.25 89 LEU A O 1
ATOM 686 N N . PRO A 1 90 ? -7.665 13.415 11.709 1.00 65.88 90 PRO A N 1
ATOM 687 C CA . PRO A 1 90 ? -8.176 13.135 13.045 1.00 65.88 90 PRO A CA 1
ATOM 688 C C . PRO A 1 90 ? -9.704 12.999 13.004 1.00 65.88 90 PRO A C 1
ATOM 690 O O . PRO A 1 90 ? -10.380 13.871 12.460 1.00 65.88 90 PRO A O 1
ATOM 693 N N . ARG A 1 91 ? -10.269 11.934 13.599 1.00 64.56 91 ARG A N 1
ATOM 694 C CA . ARG A 1 91 ? -11.739 11.738 13.656 1.00 64.56 91 ARG A CA 1
ATOM 695 C C . ARG A 1 91 ? -12.474 12.942 14.259 1.00 64.56 91 ARG A C 1
ATOM 697 O O . ARG A 1 91 ? -13.629 13.178 13.936 1.00 64.56 91 ARG A O 1
ATOM 704 N N . GLU A 1 92 ? -11.790 13.703 15.106 1.00 60.50 92 GLU A N 1
ATOM 705 C CA . GLU A 1 92 ? -12.277 14.927 15.746 1.00 60.50 92 GLU A CA 1
ATOM 706 C C . GLU A 1 92 ? -12.598 16.056 14.751 1.00 60.50 92 GLU A C 1
ATOM 708 O O . GLU A 1 92 ? -13.355 16.955 15.094 1.00 60.50 92 GLU A O 1
ATOM 713 N N . GLN A 1 93 ? -12.075 16.003 13.520 1.00 53.38 93 GLN A N 1
ATOM 714 C CA . GLN A 1 93 ? -12.333 16.994 12.465 1.00 53.38 93 GLN A CA 1
ATOM 715 C C . GLN A 1 93 ? -13.585 16.695 11.619 1.00 53.38 93 GLN A C 1
ATOM 717 O O . GLN A 1 93 ? -13.893 17.455 10.706 1.00 53.38 93 GLN A O 1
ATOM 722 N N . LEU A 1 94 ? -14.293 15.590 11.887 1.00 55.31 94 LEU A N 1
ATOM 723 C CA . LEU A 1 94 ? -15.552 15.240 11.214 1.00 55.31 94 LEU A CA 1
ATOM 724 C C . LEU A 1 94 ? -16.807 15.800 11.910 1.00 55.31 94 LEU A C 1
ATOM 726 O O . LEU A 1 94 ? -17.909 15.578 11.406 1.00 55.31 94 LEU A O 1
ATOM 730 N N . ASN A 1 95 ? -16.644 16.473 13.054 1.00 46.12 95 ASN A N 1
ATOM 731 C CA . ASN A 1 95 ? -17.731 17.052 13.849 1.00 46.12 95 ASN A CA 1
ATOM 732 C C . ASN A 1 95 ? -17.903 18.548 13.583 1.00 46.12 95 ASN A C 1
ATOM 734 O O . ASN A 1 95 ? -16.885 19.272 13.644 1.00 46.12 95 ASN A O 1
#

Sequence (95 aa):
MAKITANELATVAKKIMGLVAQFDIEVKVSEPNVIALLIPDDMSFNDQAAITEFARQVLLTVGVHIYADLEFVFFRADMVLGNVVIHGLPREQLN

Foldseek 3Di:
DDFDDPVLLVVLQVLLCVVCVVQVWDWDDDPRAEIEIAHDPPDDDPDPVSVAVVVVVSCVVSVRQDQAWHKYWYAYPVGTPDIDIDGGNHPVVVD